Protein AF-A0A2D9IK20-F1 (afdb_monomer_lite)

Radius of gyration: 18.5 Å; chains: 1; bounding box: 50×38×51 Å

Foldseek 3Di:
DPPVVVVVVVVVLLVLLPDDLVQQQQPPHPVNVVVLVVVVVVLVVLLVCLVPVPVVDDPVVSVVSSVVLSRCLSSLVSLLSNLVNPDPVRLVPDPDDDDPVVVVVVCVVVVNDDDDDDDPDSNRSSVD

Sequence (128 aa):
MNNIILPLILILTRFISLLPRSWFNGKNSYLWKFLGGFLKRRKSIINANIDHCFGDLSEFEKSQLKDNIWNETYRALYENNFAWNASNKQIDKLKIEFIGKDILENAMKAKRGVLILFRHTLYLELSA

Structure (mmCIF, N/CA/C/O backbone):
data_AF-A0A2D9IK20-F1
#
_entry.id   AF-A0A2D9IK20-F1
#
loop_
_atom_site.group_PDB
_atom_site.id
_atom_site.type_symbol
_atom_site.label_atom_id
_atom_site.label_alt_id
_atom_site.label_comp_id
_atom_site.label_asym_id
_atom_site.label_entity_id
_atom_site.label_seq_id
_atom_site.pdbx_PDB_ins_code
_atom_site.Cartn_x
_atom_site.Cartn_y
_atom_site.Cartn_z
_atom_site.occupancy
_atom_site.B_iso_or_equiv
_atom_site.auth_seq_id
_atom_site.auth_comp_id
_atom_site.auth_asym_id
_atom_site.auth_atom_id
_atom_site.pdbx_PDB_model_num
ATOM 1 N N . MET A 1 1 ? 26.099 23.579 2.035 1.00 49.00 1 MET A N 1
ATOM 2 C CA . MET A 1 1 ? 25.143 22.868 2.912 1.00 49.00 1 MET A CA 1
ATOM 3 C C . MET A 1 1 ? 25.536 21.399 2.966 1.00 49.00 1 MET A C 1
ATOM 5 O O . MET A 1 1 ? 25.240 20.671 2.028 1.00 49.00 1 MET A O 1
ATOM 9 N N . ASN A 1 2 ? 26.240 20.972 4.020 1.00 60.16 2 ASN A N 1
ATOM 10 C CA . ASN A 1 2 ? 26.471 19.550 4.290 1.00 60.16 2 ASN A CA 1
ATOM 11 C C . ASN A 1 2 ? 25.132 18.927 4.666 1.00 60.16 2 ASN A C 1
ATOM 13 O O . ASN A 1 2 ? 24.723 18.967 5.823 1.00 60.16 2 ASN A O 1
ATOM 17 N N . ASN A 1 3 ? 24.410 18.410 3.678 1.00 77.38 3 ASN A N 1
ATOM 18 C CA . ASN A 1 3 ? 23.067 17.904 3.901 1.00 77.38 3 ASN A CA 1
ATOM 19 C C . ASN A 1 3 ? 23.135 16.455 4.392 1.00 77.38 3 ASN A C 1
ATOM 21 O O . ASN A 1 3 ? 22.616 15.559 3.741 1.00 77.38 3 ASN A O 1
ATOM 25 N N . ILE A 1 4 ? 23.796 16.242 5.539 1.00 92.00 4 ILE A N 1
ATOM 26 C CA . ILE A 1 4 ? 23.974 14.946 6.228 1.00 92.00 4 ILE A CA 1
ATOM 27 C C . ILE A 1 4 ? 22.624 14.241 6.448 1.00 92.00 4 ILE A C 1
ATOM 29 O O . ILE A 1 4 ? 22.547 13.018 6.502 1.00 92.00 4 ILE A O 1
ATOM 33 N N . ILE A 1 5 ? 21.538 15.008 6.486 1.00 92.81 5 ILE A N 1
ATOM 34 C CA . ILE A 1 5 ? 20.163 14.522 6.587 1.00 92.81 5 ILE A CA 1
ATOM 35 C C . ILE A 1 5 ? 19.805 13.564 5.438 1.00 92.81 5 ILE A C 1
ATOM 37 O O . ILE A 1 5 ? 19.228 12.510 5.688 1.00 92.81 5 ILE A O 1
ATOM 41 N N . LEU A 1 6 ? 20.168 13.879 4.190 1.00 92.19 6 LEU A N 1
ATOM 42 C CA . LEU A 1 6 ? 19.831 13.036 3.039 1.00 92.19 6 LEU A CA 1
ATOM 43 C C . LEU A 1 6 ? 20.492 11.644 3.091 1.00 92.19 6 LEU A C 1
ATOM 45 O O . LEU A 1 6 ? 19.760 10.657 3.019 1.00 92.19 6 LEU A O 1
ATOM 49 N N . PRO A 1 7 ? 21.826 11.503 3.248 1.00 93.44 7 PRO A N 1
ATOM 50 C CA . PRO A 1 7 ? 22.443 10.190 3.363 1.00 93.44 7 PRO A CA 1
ATOM 51 C C . PRO A 1 7 ? 21.947 9.430 4.598 1.00 93.44 7 PRO A C 1
ATOM 53 O O . PRO A 1 7 ? 21.789 8.218 4.512 1.00 93.44 7 PRO A O 1
ATOM 56 N N . LEU A 1 8 ? 21.617 10.106 5.707 1.00 94.69 8 LEU A N 1
ATOM 57 C CA . LEU A 1 8 ? 20.994 9.447 6.860 1.00 94.69 8 LEU A CA 1
ATOM 58 C C . LEU A 1 8 ? 19.625 8.844 6.515 1.00 94.69 8 LEU A C 1
ATOM 60 O O . LEU A 1 8 ? 19.366 7.695 6.866 1.00 94.69 8 LEU A O 1
ATOM 64 N N . ILE A 1 9 ? 18.770 9.573 5.791 1.00 92.94 9 ILE A N 1
ATOM 65 C CA . ILE A 1 9 ? 17.470 9.059 5.330 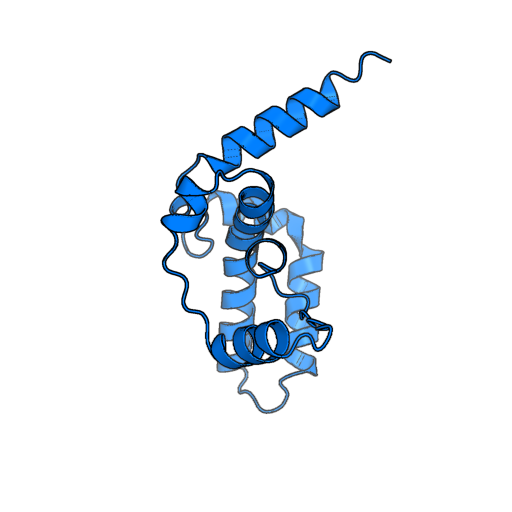1.00 92.94 9 ILE A CA 1
ATOM 66 C C . ILE A 1 9 ? 17.659 7.872 4.375 1.00 92.94 9 ILE A C 1
ATOM 68 O O . ILE A 1 9 ? 16.960 6.866 4.502 1.00 92.94 9 ILE A O 1
ATOM 72 N N . LEU A 1 10 ? 18.617 7.949 3.447 1.00 92.25 10 LEU A N 1
ATOM 73 C CA . LEU A 1 10 ? 18.908 6.863 2.502 1.00 92.25 10 LEU A CA 1
ATOM 74 C C . LEU A 1 10 ? 19.435 5.605 3.209 1.00 92.25 10 LEU A C 1
ATOM 76 O O . LEU A 1 10 ? 19.013 4.492 2.909 1.00 92.25 10 LEU A O 1
ATOM 80 N N . ILE A 1 11 ? 20.323 5.768 4.191 1.00 94.69 11 ILE A N 1
ATOM 81 C CA . ILE A 1 11 ? 20.823 4.649 4.999 1.00 94.69 11 ILE A CA 1
ATOM 82 C C . ILE A 1 11 ? 19.683 4.033 5.815 1.00 94.69 11 ILE A C 1
ATOM 84 O O . ILE A 1 11 ? 19.556 2.811 5.860 1.00 94.69 11 ILE A O 1
ATOM 88 N N . LEU A 1 12 ? 18.827 4.861 6.420 1.00 94.31 12 LEU A N 1
ATOM 89 C CA . LEU A 1 12 ? 17.684 4.399 7.204 1.00 94.31 12 LEU A CA 1
ATOM 90 C C . LEU A 1 12 ? 16.685 3.606 6.349 1.00 94.31 12 LEU A C 1
ATOM 92 O O . LEU A 1 12 ? 16.301 2.500 6.718 1.00 94.31 12 LEU A O 1
ATOM 96 N N . THR A 1 13 ? 16.283 4.144 5.198 1.00 92.81 13 THR A N 1
ATOM 97 C CA . THR A 1 13 ? 15.341 3.492 4.266 1.00 92.81 13 THR A CA 1
ATOM 98 C C . THR A 1 13 ? 15.892 2.171 3.732 1.00 92.81 13 THR A C 1
ATOM 100 O O . THR A 1 13 ? 15.187 1.156 3.733 1.00 92.81 13 THR A O 1
ATOM 103 N N . ARG A 1 14 ? 17.186 2.132 3.400 1.00 93.62 14 ARG A N 1
ATOM 104 C CA . ARG A 1 14 ? 17.878 0.895 3.026 1.00 93.62 14 ARG A CA 1
ATOM 105 C C . ARG A 1 14 ? 17.962 -0.109 4.172 1.00 93.62 14 ARG A C 1
ATOM 107 O O . ARG A 1 14 ? 17.804 -1.300 3.943 1.00 93.62 14 ARG A O 1
ATOM 114 N N . PHE A 1 15 ? 18.186 0.337 5.404 1.00 94.69 15 PHE A N 1
ATOM 115 C CA . PHE A 1 15 ? 18.187 -0.562 6.557 1.00 94.69 15 PHE A CA 1
ATOM 116 C C . PHE A 1 15 ? 16.799 -1.168 6.795 1.00 94.69 15 PHE A C 1
ATOM 118 O O . PHE A 1 15 ? 16.678 -2.370 7.025 1.00 94.69 15 PHE A O 1
ATOM 125 N N . ILE A 1 16 ? 15.739 -0.364 6.664 1.00 93.38 16 ILE A N 1
ATOM 126 C CA . ILE A 1 16 ? 14.354 -0.831 6.794 1.00 93.38 16 ILE A CA 1
ATOM 127 C C . ILE A 1 16 ? 14.048 -1.943 5.780 1.00 93.38 16 ILE A C 1
ATOM 129 O O . ILE A 1 16 ? 13.381 -2.905 6.151 1.00 93.38 16 ILE A O 1
ATOM 133 N N . SER A 1 17 ? 14.560 -1.882 4.542 1.00 93.12 17 SER A N 1
ATOM 134 C CA . SER A 1 17 ? 14.305 -2.927 3.531 1.00 93.12 17 SER A CA 1
ATOM 135 C C . SER A 1 17 ? 14.966 -4.278 3.846 1.00 93.12 17 SER A C 1
ATOM 137 O O . SER A 1 17 ? 14.575 -5.302 3.284 1.00 93.12 17 SER A O 1
ATOM 139 N N . LEU A 1 18 ? 15.941 -4.312 4.761 1.00 93.00 18 LEU A N 1
ATOM 140 C CA . LEU A 1 18 ? 16.568 -5.551 5.233 1.00 93.00 18 LEU A CA 1
ATOM 141 C C . LEU A 1 18 ? 15.747 -6.248 6.325 1.00 93.00 18 LEU A C 1
ATOM 143 O O . LEU A 1 18 ? 15.959 -7.433 6.585 1.00 93.00 18 LEU A O 1
ATOM 147 N N . LEU A 1 19 ? 14.818 -5.534 6.967 1.00 93.06 19 LEU A N 1
ATOM 148 C CA . LEU A 1 19 ? 13.984 -6.095 8.024 1.00 93.06 19 LEU A CA 1
ATOM 149 C C . LEU A 1 19 ? 12.987 -7.117 7.453 1.00 93.06 19 LEU A C 1
ATOM 151 O O . LEU A 1 19 ? 12.507 -6.945 6.328 1.00 93.06 19 LEU A O 1
ATOM 155 N N . PRO A 1 20 ? 12.623 -8.168 8.214 1.00 90.50 20 PRO A N 1
ATOM 156 C CA . PRO A 1 20 ? 11.644 -9.148 7.764 1.00 90.50 20 PRO A CA 1
ATOM 157 C C . PRO A 1 20 ? 10.277 -8.515 7.477 1.00 90.50 20 PRO A C 1
ATOM 159 O O . PRO A 1 20 ? 9.666 -7.899 8.349 1.00 90.50 20 PRO A O 1
ATOM 162 N N . ARG A 1 21 ? 9.734 -8.767 6.280 1.00 88.19 21 ARG A N 1
ATOM 163 C CA . ARG A 1 21 ? 8.388 -8.332 5.858 1.00 88.19 21 ARG A CA 1
ATOM 164 C C . ARG A 1 21 ? 7.283 -8.695 6.859 1.00 88.19 21 ARG A C 1
ATOM 166 O O . ARG A 1 21 ? 6.312 -7.960 7.011 1.00 88.19 21 ARG A O 1
ATOM 173 N N . SER A 1 22 ? 7.416 -9.829 7.552 1.00 87.94 22 SER A N 1
ATOM 174 C CA . SER A 1 22 ? 6.440 -10.299 8.546 1.00 87.94 22 SER A CA 1
ATOM 175 C C . SER A 1 22 ? 6.278 -9.359 9.744 1.00 87.94 22 SER A C 1
ATOM 177 O O . SER A 1 22 ? 5.223 -9.379 10.376 1.00 87.94 22 SER A O 1
ATOM 179 N N . TRP A 1 23 ? 7.271 -8.510 10.034 1.00 90.88 23 TRP A N 1
ATOM 180 C CA . TRP A 1 23 ? 7.198 -7.521 11.114 1.00 90.88 23 TRP A CA 1
ATOM 181 C C . TRP A 1 23 ? 6.210 -6.391 10.807 1.00 90.88 23 TRP A C 1
ATOM 183 O O . TRP A 1 23 ? 5.663 -5.778 11.721 1.00 90.88 23 TRP A O 1
ATOM 193 N N . PHE A 1 24 ? 5.909 -6.162 9.527 1.00 91.12 24 PHE A N 1
ATOM 194 C CA . PHE A 1 24 ? 5.036 -5.084 9.066 1.00 91.12 24 PHE A CA 1
ATOM 195 C C . PHE A 1 24 ? 3.571 -5.525 8.903 1.00 91.12 24 PHE A C 1
ATOM 197 O O . PHE A 1 24 ? 2.857 -5.059 8.017 1.00 91.12 24 PHE A O 1
ATOM 204 N N . ASN A 1 25 ? 3.095 -6.437 9.760 1.00 88.00 25 ASN A N 1
ATOM 205 C CA . ASN A 1 25 ? 1.695 -6.870 9.785 1.00 88.00 25 ASN A CA 1
ATOM 206 C C . ASN A 1 25 ? 0.857 -6.002 10.744 1.00 88.00 25 ASN A C 1
ATOM 208 O O . ASN A 1 25 ? 1.023 -6.071 11.962 1.00 88.00 25 ASN A O 1
ATOM 212 N N . GLY A 1 26 ? -0.071 -5.207 10.199 1.00 82.50 26 GLY A N 1
ATOM 213 C CA . GLY A 1 26 ? -0.860 -4.235 10.965 1.00 82.50 26 GLY A CA 1
ATOM 214 C C . GLY A 1 26 ? -1.799 -4.838 12.016 1.00 82.50 26 GLY A C 1
ATOM 215 O O . GLY A 1 26 ? -1.945 -4.252 13.087 1.00 82.50 26 GLY A O 1
ATOM 216 N N . LYS A 1 27 ? -2.376 -6.027 11.778 1.00 83.38 27 LYS A N 1
ATOM 217 C CA . LYS A 1 27 ? -3.445 -6.583 12.640 1.00 83.38 27 LYS A CA 1
ATOM 218 C C . LYS A 1 27 ? -3.016 -6.775 14.101 1.00 83.38 27 LYS A C 1
ATOM 220 O O . LYS A 1 27 ? -3.794 -6.501 15.010 1.00 83.38 27 LYS A O 1
ATOM 225 N N . ASN A 1 28 ? -1.761 -7.171 14.324 1.00 83.31 28 ASN A N 1
ATOM 226 C CA . ASN A 1 28 ? -1.229 -7.500 15.653 1.00 83.31 28 ASN A CA 1
ATOM 227 C C . ASN A 1 28 ? -0.050 -6.606 16.082 1.00 83.31 28 ASN A C 1
ATOM 229 O O . ASN A 1 28 ? 0.600 -6.888 17.085 1.00 83.31 28 ASN A O 1
ATOM 233 N N . SER A 1 29 ? 0.248 -5.532 15.344 1.00 89.56 29 SER A N 1
ATOM 234 C CA . SER A 1 29 ? 1.415 -4.687 15.619 1.00 89.56 29 SER A CA 1
ATOM 235 C C . SER A 1 29 ? 1.087 -3.550 16.592 1.00 89.56 29 SER A C 1
ATOM 237 O O . SER A 1 29 ? 0.310 -2.647 16.281 1.00 89.56 29 SER A O 1
ATOM 239 N N . TYR A 1 30 ? 1.721 -3.553 17.770 1.00 90.50 30 TYR A N 1
ATOM 240 C CA . TYR A 1 30 ? 1.663 -2.425 18.713 1.00 90.50 30 TYR A CA 1
ATOM 241 C C . TYR A 1 30 ? 2.249 -1.146 18.109 1.00 90.50 30 TYR A C 1
ATOM 243 O O . TYR A 1 30 ? 1.700 -0.061 18.303 1.00 90.50 30 TYR A O 1
ATOM 251 N N . LEU A 1 31 ? 3.314 -1.285 17.314 1.00 91.31 31 LEU A N 1
ATOM 252 C CA . LEU A 1 31 ? 3.914 -0.171 16.589 1.00 91.31 31 LEU A CA 1
ATOM 253 C C . LEU A 1 31 ? 2.916 0.435 15.597 1.00 91.31 31 LEU A C 1
ATOM 255 O O . LEU A 1 31 ? 2.790 1.655 15.527 1.00 91.31 31 LEU A O 1
ATOM 259 N N . TRP A 1 32 ? 2.147 -0.396 14.887 1.00 93.06 32 TRP A N 1
ATOM 260 C CA . TRP A 1 32 ? 1.093 0.102 14.006 1.00 93.06 32 TRP A CA 1
ATOM 261 C C . TRP A 1 32 ? -0.034 0.791 14.771 1.00 93.06 32 TRP A C 1
ATOM 263 O O . TRP A 1 32 ? -0.479 1.855 14.353 1.00 93.06 32 TRP A O 1
ATOM 273 N N . LYS A 1 33 ? -0.476 0.241 15.908 1.00 90.00 33 LYS A N 1
ATOM 274 C CA . LYS A 1 33 ? -1.499 0.893 16.745 1.00 90.00 33 LYS A CA 1
ATOM 275 C C . LYS A 1 33 ? -1.066 2.299 17.172 1.00 90.00 33 LYS A C 1
ATOM 277 O O . LYS A 1 33 ? -1.882 3.217 17.140 1.00 90.00 33 LYS A O 1
ATOM 282 N N . PHE A 1 34 ? 0.213 2.474 17.505 1.00 92.19 34 PHE A N 1
ATOM 283 C CA . PHE A 1 34 ? 0.788 3.777 17.832 1.00 92.19 34 PHE A CA 1
ATOM 284 C C . PHE A 1 34 ? 0.881 4.700 16.604 1.00 92.19 34 PHE A C 1
ATOM 286 O O . PHE A 1 34 ? 0.281 5.773 16.594 1.00 92.19 34 PHE A O 1
ATOM 293 N N . LEU A 1 35 ? 1.570 4.273 15.539 1.00 90.69 35 LEU A N 1
ATOM 294 C CA . LEU A 1 35 ? 1.788 5.084 14.332 1.00 90.69 35 LEU A CA 1
ATOM 295 C C . LEU A 1 35 ? 0.478 5.437 13.613 1.00 90.69 35 LEU A C 1
ATOM 297 O O . LEU A 1 35 ? 0.275 6.571 13.179 1.00 90.69 35 LEU A O 1
ATOM 301 N N . GLY A 1 36 ? -0.442 4.479 13.526 1.00 90.19 36 GLY A N 1
ATOM 302 C CA . GLY A 1 36 ? -1.761 4.654 12.930 1.00 90.19 36 GLY A CA 1
ATOM 303 C C . GLY A 1 36 ? -2.598 5.715 13.647 1.00 90.19 36 GLY A C 1
ATOM 304 O O . GLY A 1 36 ? -3.412 6.380 13.005 1.00 90.19 36 GLY A O 1
ATOM 305 N N . GLY A 1 37 ? -2.353 5.953 14.941 1.00 89.62 37 GLY A N 1
ATOM 306 C CA . GLY A 1 37 ? -2.985 7.029 15.708 1.00 89.62 37 GLY A CA 1
ATOM 307 C C . GLY A 1 37 ? -2.716 8.431 15.144 1.00 89.62 37 GLY A C 1
ATOM 308 O O . GLY A 1 37 ? -3.563 9.317 15.280 1.00 89.62 37 GLY A O 1
ATOM 309 N N . PHE A 1 38 ? -1.592 8.621 14.446 1.00 92.44 38 PHE A N 1
ATOM 310 C CA . PHE A 1 38 ? -1.237 9.880 13.781 1.00 92.44 38 PHE A CA 1
ATOM 311 C C . PHE A 1 38 ? -1.831 10.000 12.367 1.00 92.44 38 PHE A C 1
ATOM 313 O O . PHE A 1 38 ? -1.957 11.099 11.833 1.00 92.44 38 PHE A O 1
ATOM 320 N N . LEU A 1 39 ? -2.275 8.894 11.763 1.00 92.50 39 LEU A N 1
ATOM 321 C CA . LEU A 1 39 ? -2.771 8.833 10.382 1.00 92.50 39 LEU A CA 1
ATOM 322 C C . LEU A 1 39 ? -4.304 8.979 10.281 1.00 92.50 39 LEU A C 1
ATOM 324 O O . LEU A 1 39 ? -4.946 8.396 9.403 1.00 92.50 39 LEU A O 1
ATOM 328 N N . LYS A 1 40 ? -4.913 9.798 11.151 1.00 92.62 40 LYS A N 1
ATOM 329 C CA . LYS A 1 40 ? -6.381 9.965 11.255 1.00 92.62 40 LYS A CA 1
ATOM 330 C C . LYS A 1 40 ? -7.043 10.367 9.935 1.00 92.62 40 LYS A C 1
ATOM 332 O O . LYS A 1 40 ? -8.080 9.816 9.572 1.00 92.62 40 LYS A O 1
ATOM 337 N N . ARG A 1 41 ? -6.416 11.279 9.181 1.00 95.56 41 ARG A N 1
ATOM 338 C CA . ARG A 1 41 ? -6.917 11.723 7.869 1.00 95.56 41 ARG A CA 1
ATOM 339 C C . ARG A 1 41 ? -7.011 10.564 6.879 1.00 95.56 41 ARG A C 1
ATOM 341 O O . ARG A 1 41 ? -8.014 10.434 6.188 1.00 95.56 41 ARG A O 1
ATOM 348 N N . ARG A 1 42 ? -5.997 9.696 6.840 1.00 94.00 42 ARG A N 1
ATOM 349 C CA . ARG A 1 42 ? -5.994 8.523 5.958 1.00 94.00 42 ARG A CA 1
ATOM 350 C C . ARG A 1 42 ? -7.120 7.559 6.319 1.00 94.00 42 ARG A C 1
ATOM 352 O O . ARG A 1 42 ? -7.808 7.088 5.421 1.00 94.00 42 ARG A O 1
ATOM 359 N N . LYS A 1 43 ? -7.352 7.322 7.615 1.00 95.06 43 LYS A N 1
ATOM 360 C CA . LYS A 1 43 ? -8.475 6.496 8.083 1.00 95.06 43 LYS A CA 1
ATOM 361 C C . LYS A 1 43 ? -9.828 7.068 7.645 1.00 95.06 43 LYS A C 1
ATOM 363 O O . LYS A 1 43 ? -10.670 6.330 7.152 1.00 95.06 43 LYS A O 1
ATOM 368 N N . SER A 1 44 ? -10.011 8.384 7.762 1.00 97.38 44 SER A N 1
ATOM 369 C CA . SER A 1 44 ? -11.235 9.061 7.310 1.00 97.38 44 SER A CA 1
ATOM 370 C C . SER A 1 44 ? -11.459 8.931 5.799 1.00 97.38 44 SER A C 1
ATOM 372 O O . SER A 1 44 ? -12.579 8.645 5.388 1.00 97.38 44 SER A O 1
ATOM 374 N N . ILE A 1 45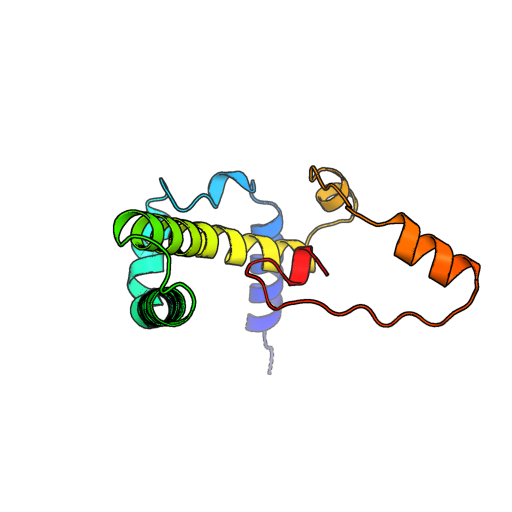 ? -10.404 9.062 4.986 1.00 96.88 45 ILE A N 1
ATOM 375 C CA . ILE A 1 45 ? -10.487 8.886 3.527 1.00 96.88 45 ILE A CA 1
ATOM 376 C C . ILE A 1 45 ? -10.864 7.447 3.163 1.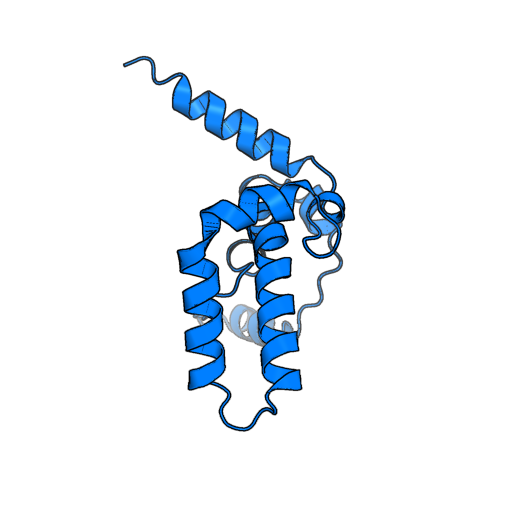00 96.88 45 ILE A C 1
ATOM 378 O O . ILE A 1 45 ? -11.718 7.246 2.306 1.00 96.88 45 ILE A O 1
ATOM 382 N N . ILE A 1 46 ? -10.263 6.447 3.820 1.00 96.69 46 ILE A N 1
ATOM 383 C CA . ILE A 1 46 ? -10.619 5.035 3.603 1.00 96.69 46 ILE A CA 1
ATOM 384 C C . ILE A 1 46 ? -12.109 4.827 3.869 1.00 96.69 46 ILE A C 1
ATOM 386 O O . ILE A 1 46 ? -12.794 4.245 3.035 1.00 96.69 46 ILE A O 1
ATOM 390 N N . ASN A 1 47 ? -12.620 5.346 4.987 1.00 97.50 47 ASN A N 1
ATOM 391 C CA . ASN A 1 47 ? -14.033 5.215 5.321 1.00 97.50 47 ASN A CA 1
ATOM 392 C C . ASN A 1 47 ? -14.923 5.845 4.243 1.00 97.50 47 ASN A C 1
ATOM 394 O O . ASN A 1 47 ? -15.743 5.139 3.667 1.00 97.50 47 ASN A O 1
ATOM 398 N N . ALA A 1 48 ? -14.693 7.121 3.914 1.00 98.00 48 ALA A N 1
ATOM 399 C CA . ALA A 1 48 ? -15.496 7.851 2.935 1.00 98.00 48 ALA A CA 1
ATOM 400 C C . ALA A 1 48 ? -15.488 7.188 1.548 1.00 98.00 48 ALA A C 1
ATOM 402 O O . ALA A 1 48 ? -16.536 7.048 0.924 1.00 98.00 48 ALA A O 1
ATOM 403 N N . ASN A 1 49 ? -14.322 6.731 1.081 1.00 97.38 49 ASN A N 1
ATOM 404 C CA . ASN A 1 49 ? -14.209 6.074 -0.218 1.00 97.38 49 ASN A CA 1
ATOM 405 C C . ASN A 1 49 ? -14.924 4.723 -0.236 1.00 97.38 49 ASN A C 1
ATOM 407 O O . ASN A 1 49 ? -15.592 4.412 -1.215 1.00 97.38 49 ASN A O 1
ATOM 411 N N . ILE A 1 50 ? -14.802 3.917 0.826 1.00 97.94 50 ILE A N 1
ATOM 412 C CA . ILE A 1 50 ? -15.499 2.628 0.874 1.00 97.94 50 ILE A CA 1
ATOM 413 C C . ILE A 1 50 ? -17.013 2.825 0.964 1.00 97.94 50 ILE A C 1
ATOM 415 O O . ILE A 1 50 ? -17.749 2.134 0.267 1.00 97.94 50 ILE A O 1
ATOM 419 N N . ASP A 1 51 ? -17.469 3.802 1.746 1.00 97.38 51 ASP A N 1
ATOM 420 C CA . ASP A 1 51 ? -18.894 4.117 1.870 1.00 97.38 51 ASP A CA 1
ATOM 421 C C . ASP A 1 51 ? -19.501 4.604 0.552 1.00 97.38 51 ASP A C 1
ATOM 423 O O . ASP A 1 51 ? -20.636 4.256 0.237 1.00 97.38 51 ASP A O 1
ATOM 427 N N . HIS A 1 52 ? -18.739 5.363 -0.241 1.00 97.56 52 HIS A N 1
ATOM 428 C CA . HIS A 1 52 ? -19.213 5.893 -1.515 1.00 97.56 52 HIS A CA 1
ATOM 429 C C . HIS A 1 52 ? -19.103 4.893 -2.675 1.00 97.56 52 HIS A C 1
ATOM 431 O O . HIS A 1 52 ? -20.022 4.781 -3.481 1.00 97.56 52 HIS A O 1
ATOM 437 N N . CYS A 1 53 ? -17.988 4.165 -2.783 1.00 97.31 53 CYS A N 1
ATOM 438 C CA . CYS A 1 53 ? -17.718 3.302 -3.936 1.00 97.31 53 CYS A CA 1
ATOM 439 C C . CYS A 1 53 ? -18.343 1.906 -3.832 1.00 97.31 53 CYS A C 1
ATOM 441 O O . CYS A 1 53 ? -18.436 1.226 -4.850 1.00 97.31 53 CYS A O 1
ATOM 443 N N . PHE A 1 54 ? -18.740 1.460 -2.636 1.00 97.00 54 PHE A N 1
ATOM 444 C CA . PHE A 1 54 ? -19.242 0.102 -2.406 1.00 97.00 54 PHE A CA 1
ATOM 445 C C . PHE A 1 54 ? -20.627 0.105 -1.752 1.00 97.00 54 PHE A C 1
ATOM 447 O O . PHE A 1 54 ? -20.833 -0.523 -0.715 1.00 97.00 54 PHE A O 1
ATOM 454 N N . GLY A 1 55 ? -21.579 0.819 -2.361 1.00 94.38 55 GLY A N 1
ATOM 455 C CA . GLY A 1 55 ? -22.956 0.926 -1.865 1.00 94.38 55 GLY A CA 1
ATOM 456 C C . GLY A 1 55 ? -23.668 -0.421 -1.690 1.00 94.38 55 GLY A C 1
ATOM 457 O O . GLY A 1 55 ? -24.441 -0.567 -0.748 1.00 94.38 55 GLY A O 1
ATOM 458 N N . ASP A 1 56 ? -23.338 -1.403 -2.531 1.00 97.31 56 ASP A N 1
ATOM 459 C CA . ASP A 1 56 ? -23.982 -2.724 -2.563 1.00 97.31 56 ASP A CA 1
ATOM 460 C C . ASP A 1 56 ? -23.492 -3.686 -1.467 1.00 97.31 56 ASP A C 1
ATOM 462 O O . ASP A 1 56 ? -24.093 -4.736 -1.252 1.00 97.31 56 ASP A O 1
ATOM 466 N N . LEU A 1 57 ? -22.395 -3.355 -0.776 1.00 98.00 57 LEU A N 1
ATOM 467 C CA . LEU A 1 57 ? -21.889 -4.167 0.331 1.00 98.00 57 LEU A CA 1
ATOM 468 C C . LEU A 1 57 ? -22.688 -3.909 1.612 1.00 98.00 57 LEU A C 1
ATOM 470 O O . LEU A 1 57 ? -23.070 -2.774 1.912 1.00 98.00 57 LEU A O 1
ATOM 474 N N . SER A 1 58 ? -22.858 -4.948 2.429 1.00 98.12 58 SER A N 1
ATOM 475 C CA . SER A 1 58 ? -23.378 -4.797 3.789 1.00 98.12 58 SER A CA 1
ATOM 476 C C . SER A 1 58 ? -22.427 -3.975 4.667 1.00 98.12 58 SER A C 1
ATOM 478 O O . SER A 1 58 ? -21.219 -3.896 4.428 1.00 98.12 58 SER A O 1
ATOM 480 N N . GLU A 1 59 ? -22.946 -3.397 5.751 1.00 97.75 59 GLU A N 1
ATOM 481 C CA . GLU A 1 59 ? -22.120 -2.636 6.701 1.00 97.75 59 GLU A CA 1
ATOM 482 C C . GLU A 1 59 ? -21.017 -3.490 7.343 1.00 97.75 59 GLU A C 1
ATOM 484 O O . GLU A 1 59 ? -19.911 -3.003 7.592 1.00 97.75 59 GLU A O 1
ATOM 489 N N . PHE A 1 60 ? -21.276 -4.786 7.542 1.00 98.00 60 PHE A N 1
ATOM 490 C CA . PHE A 1 60 ? -20.267 -5.728 8.017 1.00 98.00 60 PHE A CA 1
ATOM 491 C C . PHE A 1 60 ? -19.121 -5.888 7.006 1.00 98.00 60 PHE A C 1
ATOM 493 O O . PHE A 1 60 ? -17.952 -5.742 7.371 1.00 98.00 60 PHE A O 1
ATOM 500 N N . GLU A 1 61 ? -19.439 -6.111 5.728 1.00 98.38 61 GLU A N 1
ATOM 501 C CA . GLU A 1 61 ? -18.443 -6.247 4.658 1.00 98.38 61 GLU A CA 1
ATOM 502 C C . GLU A 1 61 ? -17.636 -4.961 4.463 1.00 98.38 61 GLU A C 1
ATOM 504 O O . GLU A 1 61 ? -16.406 -5.011 4.363 1.00 98.38 61 GLU A O 1
ATOM 509 N N . LYS A 1 62 ? -18.296 -3.796 4.487 1.00 98.44 62 LYS A N 1
ATOM 510 C CA . LYS A 1 62 ? -17.617 -2.493 4.436 1.00 98.44 62 LYS A CA 1
ATOM 511 C C . LYS A 1 62 ? -16.665 -2.323 5.609 1.00 98.44 62 LYS A C 1
ATOM 513 O O . LYS A 1 62 ? -15.525 -1.905 5.405 1.00 98.44 62 LYS A O 1
ATOM 518 N N . SER A 1 63 ? -17.097 -2.648 6.828 1.00 97.88 63 SER A N 1
ATOM 519 C CA . SER A 1 63 ? -16.239 -2.547 8.011 1.00 97.88 63 SER A CA 1
ATOM 520 C C . SER A 1 63 ? -15.023 -3.463 7.897 1.00 97.88 63 SER A C 1
ATOM 522 O O . SER A 1 63 ? -13.897 -3.023 8.130 1.00 97.88 63 SER A O 1
ATOM 524 N N . GLN A 1 64 ? -15.220 -4.711 7.466 1.00 97.81 64 GLN A N 1
ATOM 525 C CA . GLN A 1 64 ? -14.128 -5.659 7.262 1.00 97.81 64 GLN A CA 1
ATOM 526 C C . GLN A 1 64 ? -13.149 -5.173 6.182 1.00 97.81 64 GLN A C 1
ATOM 528 O O . GLN A 1 64 ? -11.931 -5.284 6.347 1.00 97.81 64 GLN A O 1
ATOM 533 N N . LEU A 1 65 ? -13.656 -4.599 5.087 1.00 97.50 65 LEU A N 1
ATOM 534 C CA . LEU A 1 65 ? -12.836 -4.044 4.013 1.00 97.50 65 LEU A CA 1
ATOM 535 C C . LEU A 1 65 ? -12.023 -2.830 4.484 1.00 97.50 65 LEU A C 1
ATOM 537 O O . LEU A 1 65 ? -10.812 -2.783 4.254 1.00 97.50 65 LEU A O 1
ATOM 541 N N . LYS A 1 66 ? -12.653 -1.885 5.195 1.00 97.19 66 LYS A N 1
ATOM 542 C CA . LYS A 1 66 ? -11.983 -0.716 5.791 1.00 97.19 66 LYS A CA 1
ATOM 543 C C . LYS A 1 66 ? -10.862 -1.146 6.736 1.00 97.19 66 LYS A C 1
ATOM 545 O O . LYS A 1 66 ? -9.745 -0.638 6.625 1.00 97.19 66 LYS A O 1
ATOM 550 N N . ASP A 1 67 ? -11.123 -2.119 7.607 1.00 95.06 67 ASP A N 1
ATOM 551 C CA . ASP A 1 67 ? -10.127 -2.634 8.549 1.00 95.06 67 ASP A CA 1
ATOM 552 C C . ASP A 1 67 ? -8.981 -3.362 7.844 1.00 95.06 67 ASP A C 1
ATOM 554 O O . ASP A 1 67 ? -7.816 -3.198 8.217 1.00 95.06 67 ASP A O 1
ATOM 558 N N . ASN A 1 68 ? -9.267 -4.139 6.799 1.00 95.06 68 ASN A N 1
ATOM 559 C CA . ASN A 1 68 ? -8.223 -4.780 6.004 1.00 95.06 68 ASN A CA 1
ATOM 560 C C . ASN A 1 68 ? -7.328 -3.735 5.315 1.00 95.06 68 ASN A C 1
ATOM 562 O O . ASN A 1 68 ? -6.110 -3.803 5.462 1.00 95.06 68 ASN A O 1
ATOM 566 N N . ILE A 1 69 ? -7.903 -2.725 4.651 1.00 95.12 69 ILE A N 1
ATOM 567 C CA . ILE A 1 69 ? -7.145 -1.635 4.002 1.00 95.12 69 ILE A CA 1
ATOM 568 C C . ILE A 1 69 ? -6.326 -0.840 5.027 1.00 95.12 69 ILE A C 1
ATOM 570 O O . ILE A 1 69 ? -5.174 -0.465 4.774 1.00 95.12 69 ILE A O 1
ATOM 574 N N . TRP A 1 70 ? -6.902 -0.582 6.202 1.00 94.94 70 TRP A N 1
ATOM 575 C CA . TRP A 1 70 ? -6.208 0.107 7.282 1.00 9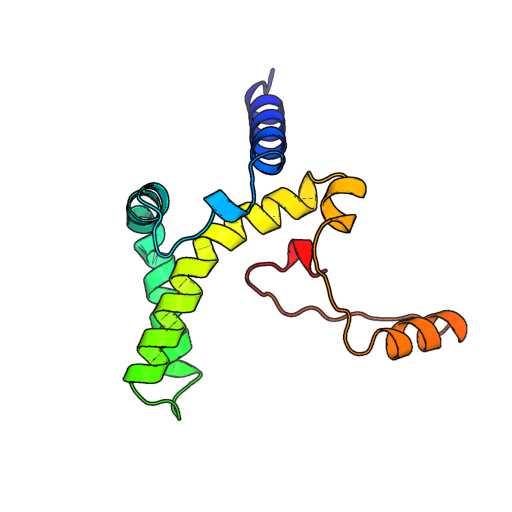4.94 70 TRP A CA 1
ATOM 576 C C . TRP A 1 70 ? -4.996 -0.687 7.770 1.00 94.94 70 TRP A C 1
ATOM 578 O O . TRP A 1 70 ? -3.905 -0.135 7.874 1.00 94.94 70 TRP A O 1
ATOM 588 N N . ASN A 1 71 ? -5.148 -1.988 8.009 1.00 92.75 71 ASN A N 1
ATOM 589 C CA . ASN A 1 71 ? -4.040 -2.843 8.437 1.00 92.75 71 ASN A CA 1
ATOM 590 C C . ASN A 1 71 ? -2.969 -3.007 7.350 1.00 92.75 71 ASN A C 1
ATOM 592 O O . ASN A 1 71 ? -1.776 -3.014 7.657 1.00 92.75 71 ASN A O 1
ATOM 596 N N . GLU A 1 72 ? -3.376 -3.078 6.084 1.00 93.06 72 GLU A N 1
ATOM 597 C CA . GLU A 1 72 ? -2.457 -3.176 4.951 1.00 93.06 72 GLU A CA 1
ATOM 598 C C . GLU A 1 72 ? -1.718 -1.870 4.644 1.00 93.06 72 GLU A C 1
ATOM 600 O O . GLU A 1 72 ? -0.645 -1.900 4.045 1.00 93.06 72 GLU A O 1
ATOM 605 N N . THR A 1 73 ? -2.200 -0.723 5.134 1.00 93.00 73 THR A N 1
ATOM 606 C CA . THR A 1 73 ? -1.454 0.542 5.050 1.00 93.00 73 THR A CA 1
ATOM 607 C C . THR A 1 73 ? -0.083 0.439 5.724 1.00 93.00 73 THR A C 1
ATOM 609 O O . THR A 1 73 ? 0.883 0.993 5.205 1.00 93.00 73 THR A O 1
ATOM 612 N N . TYR A 1 74 ? 0.033 -0.275 6.848 1.00 92.25 74 TYR A N 1
ATOM 613 C CA . TYR A 1 74 ? 1.323 -0.434 7.523 1.00 92.25 74 TYR A CA 1
ATOM 614 C C . TYR A 1 74 ? 2.320 -1.212 6.667 1.00 92.25 74 TYR A C 1
ATOM 616 O O . TYR A 1 74 ? 3.466 -0.794 6.496 1.00 92.25 74 TYR A O 1
ATOM 624 N N . ARG A 1 75 ? 1.848 -2.316 6.081 1.00 92.12 75 ARG A N 1
ATOM 625 C CA . ARG A 1 75 ? 2.638 -3.138 5.172 1.00 92.12 75 ARG A CA 1
ATOM 626 C C . ARG A 1 75 ? 3.044 -2.336 3.941 1.00 92.12 75 ARG A C 1
ATOM 628 O O . ARG A 1 75 ? 4.200 -2.379 3.551 1.00 92.12 75 ARG A O 1
ATOM 635 N N . ALA A 1 76 ? 2.131 -1.553 3.376 1.00 92.00 76 ALA A N 1
ATOM 636 C CA . ALA A 1 76 ? 2.372 -0.728 2.196 1.00 92.00 76 ALA A CA 1
ATOM 637 C C . ALA A 1 76 ? 3.532 0.265 2.358 1.00 92.00 76 ALA A C 1
ATOM 639 O O . ALA A 1 76 ? 4.316 0.451 1.431 1.00 92.00 76 ALA A O 1
ATOM 640 N N . LEU A 1 77 ? 3.682 0.866 3.546 1.00 89.81 77 LEU A N 1
ATOM 641 C CA . LEU A 1 77 ? 4.821 1.743 3.844 1.00 89.81 77 LEU A CA 1
ATOM 642 C C . LEU A 1 77 ? 6.156 0.997 3.726 1.00 89.81 77 LEU A C 1
ATOM 644 O O . LEU A 1 77 ? 7.120 1.543 3.194 1.00 89.81 77 LEU A O 1
ATOM 648 N N . TYR A 1 78 ? 6.203 -0.252 4.195 1.00 92.62 78 TYR A N 1
ATOM 649 C CA . TYR A 1 78 ? 7.373 -1.107 4.030 1.00 92.62 78 TYR A CA 1
ATOM 650 C C . TYR A 1 78 ? 7.560 -1.544 2.577 1.00 92.62 78 TYR A C 1
ATOM 652 O O . TYR A 1 78 ? 8.661 -1.410 2.063 1.00 92.62 78 TYR A O 1
ATOM 660 N N . GLU A 1 79 ? 6.515 -2.033 1.907 1.00 92.94 79 GLU A N 1
ATOM 661 C CA . GLU A 1 79 ? 6.619 -2.604 0.554 1.00 92.94 79 GLU A CA 1
ATOM 662 C C . GLU A 1 79 ? 7.072 -1.567 -0.478 1.00 92.94 79 GLU A C 1
ATOM 664 O O . GLU A 1 79 ? 7.917 -1.878 -1.311 1.00 92.94 79 GLU A O 1
ATOM 669 N N . ASN A 1 80 ? 6.583 -0.326 -0.392 1.00 92.25 80 ASN A N 1
ATOM 670 C CA . ASN A 1 80 ? 7.021 0.739 -1.299 1.00 92.25 80 ASN A CA 1
ATOM 671 C C . ASN A 1 80 ?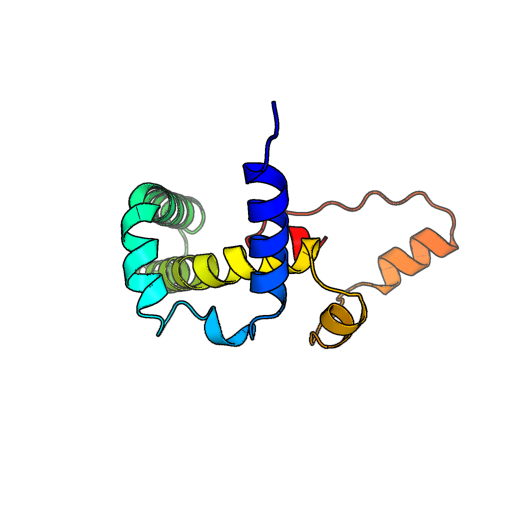 8.485 1.128 -1.036 1.00 92.25 80 ASN A C 1
ATOM 673 O O . ASN A 1 80 ? 9.262 1.302 -1.968 1.00 92.25 80 ASN A O 1
ATOM 677 N N . ASN A 1 81 ? 8.903 1.181 0.235 1.00 93.56 81 ASN A N 1
ATOM 678 C CA . ASN A 1 81 ? 10.313 1.373 0.580 1.00 93.56 81 ASN A CA 1
ATOM 679 C C . ASN A 1 81 ? 11.193 0.191 0.129 1.00 93.56 81 ASN A C 1
ATOM 681 O O . ASN A 1 81 ? 12.339 0.382 -0.282 1.00 93.56 81 ASN A O 1
ATOM 685 N N . PHE A 1 82 ? 10.667 -1.029 0.239 1.00 94.88 82 PHE A N 1
ATOM 686 C CA . PHE A 1 82 ? 11.330 -2.255 -0.174 1.00 94.88 82 PHE A CA 1
ATOM 687 C C . PHE A 1 82 ? 11.544 -2.265 -1.686 1.00 94.88 82 PHE A C 1
ATOM 689 O O . PHE A 1 82 ? 12.663 -2.524 -2.104 1.00 94.88 82 PHE A O 1
ATOM 696 N N . ALA A 1 83 ? 10.546 -1.883 -2.487 1.00 93.19 83 ALA A N 1
ATOM 697 C CA . ALA A 1 83 ? 10.672 -1.774 -3.941 1.00 93.19 83 ALA A CA 1
ATOM 698 C C . ALA A 1 83 ? 11.857 -0.894 -4.375 1.00 93.19 83 ALA A C 1
ATOM 700 O O . ALA A 1 83 ? 12.602 -1.260 -5.278 1.00 93.19 83 ALA A O 1
ATOM 701 N N . TRP A 1 84 ? 12.095 0.225 -3.684 1.00 92.75 84 TRP A N 1
ATOM 702 C CA . TRP A 1 84 ? 13.192 1.141 -4.020 1.00 92.75 84 TRP A CA 1
ATOM 703 C C . TRP A 1 84 ? 14.578 0.697 -3.537 1.00 92.75 84 TRP A C 1
ATOM 705 O O . TRP A 1 84 ? 15.584 1.174 -4.055 1.00 92.75 84 TRP A O 1
ATOM 715 N N . ASN A 1 85 ? 14.658 -0.174 -2.527 1.00 94.75 85 ASN A N 1
ATOM 716 C CA . ASN A 1 85 ? 15.923 -0.496 -1.851 1.00 94.75 85 ASN A CA 1
ATOM 717 C C . ASN A 1 85 ? 16.311 -1.978 -1.900 1.00 94.75 85 ASN A C 1
ATOM 719 O O . ASN A 1 85 ? 17.425 -2.330 -1.499 1.00 94.75 85 ASN A O 1
ATOM 723 N N . ALA A 1 86 ? 15.402 -2.862 -2.298 1.00 93.50 86 ALA A N 1
ATOM 724 C CA . ALA A 1 86 ? 15.657 -4.289 -2.361 1.00 93.50 86 ALA A CA 1
ATOM 725 C C . ALA A 1 86 ? 16.604 -4.621 -3.517 1.00 93.50 86 ALA A C 1
ATOM 727 O O . ALA A 1 86 ? 16.524 -4.074 -4.612 1.00 93.50 86 ALA A O 1
ATOM 728 N N . SER A 1 87 ? 17.498 -5.574 -3.278 1.00 91.88 87 SER A N 1
ATOM 729 C CA . SER A 1 87 ? 18.251 -6.221 -4.352 1.00 91.88 87 SER A CA 1
ATOM 730 C C . SER A 1 87 ? 17.359 -7.174 -5.152 1.00 91.88 87 SER A C 1
ATOM 732 O O . SER A 1 87 ? 16.407 -7.731 -4.604 1.00 91.88 87 SER A O 1
ATOM 734 N N . ASN A 1 88 ? 17.732 -7.475 -6.400 1.00 91.75 88 ASN A N 1
ATOM 735 C CA . ASN A 1 88 ? 17.035 -8.478 -7.221 1.00 91.75 88 ASN A CA 1
ATOM 736 C C . ASN A 1 88 ? 16.866 -9.810 -6.469 1.00 91.75 88 ASN A C 1
ATOM 738 O O . ASN A 1 88 ? 15.769 -10.341 -6.390 1.00 91.75 88 ASN A O 1
ATOM 742 N N . LYS A 1 89 ? 17.905 -10.266 -5.752 1.00 92.38 89 LYS A N 1
ATOM 743 C CA . LYS A 1 89 ? 17.848 -11.486 -4.925 1.00 92.38 89 LYS A CA 1
ATOM 744 C C . LYS A 1 89 ? 16.786 -11.436 -3.818 1.00 92.38 89 LYS A C 1
ATOM 746 O O . LYS A 1 89 ? 16.321 -12.481 -3.370 1.00 92.38 89 LYS A O 1
ATOM 751 N N . GLN A 1 90 ? 16.466 -10.257 -3.287 1.00 92.44 90 GLN A N 1
ATOM 752 C CA . GLN A 1 90 ? 15.394 -10.097 -2.302 1.00 92.44 90 GLN A CA 1
ATOM 753 C C . GLN A 1 90 ? 14.017 -10.114 -2.974 1.00 92.44 90 GLN A C 1
ATOM 755 O O . GLN A 1 90 ? 13.111 -10.739 -2.427 1.00 92.44 90 GLN A O 1
ATOM 760 N N . ILE A 1 91 ? 13.885 -9.491 -4.148 1.00 90.88 91 ILE A N 1
ATOM 761 C CA . ILE A 1 91 ? 12.658 -9.515 -4.957 1.00 90.88 91 ILE A CA 1
ATOM 762 C C . ILE A 1 91 ? 12.342 -10.941 -5.426 1.00 90.88 91 ILE A C 1
ATOM 764 O O . ILE A 1 91 ? 11.225 -11.403 -5.231 1.00 90.88 91 ILE A O 1
ATOM 768 N N . ASP A 1 92 ? 13.337 -11.690 -5.907 1.00 90.75 92 ASP A N 1
ATOM 769 C CA . ASP A 1 92 ? 13.185 -13.071 -6.397 1.00 90.75 92 ASP A CA 1
ATOM 770 C C . ASP A 1 92 ? 12.708 -14.060 -5.317 1.00 90.75 92 ASP A C 1
ATOM 772 O O . ASP A 1 92 ? 12.216 -15.146 -5.617 1.00 90.75 92 ASP A O 1
ATOM 776 N N . LYS A 1 93 ? 12.861 -13.710 -4.032 1.00 91.19 93 LYS A N 1
ATOM 777 C CA . LYS A 1 93 ? 12.356 -14.514 -2.905 1.00 91.19 93 LYS A CA 1
ATOM 778 C C . LYS A 1 93 ? 10.872 -14.289 -2.632 1.00 91.19 93 LYS A C 1
ATOM 780 O O . LYS A 1 93 ? 10.281 -15.044 -1.854 1.00 91.19 93 LYS A O 1
ATOM 785 N N . LEU A 1 94 ?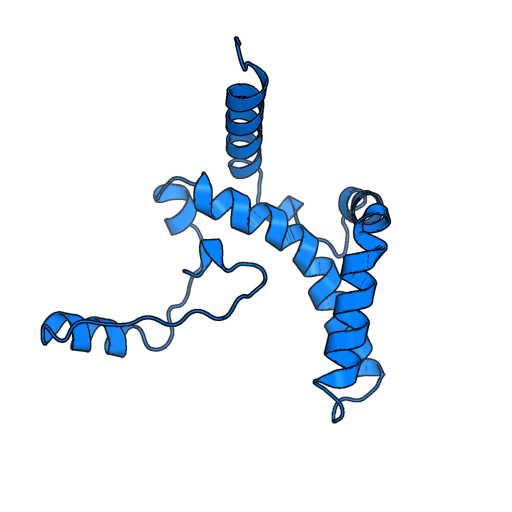 10.279 -13.238 -3.192 1.00 89.94 94 LEU A N 1
ATOM 786 C CA . LEU A 1 94 ? 8.853 -12.994 -3.068 1.00 89.94 94 LEU A CA 1
ATOM 787 C C . LEU A 1 94 ? 8.095 -14.034 -3.892 1.00 89.94 94 LEU A C 1
ATOM 789 O O . LEU A 1 94 ? 8.440 -14.341 -5.029 1.00 89.94 94 LEU A O 1
ATOM 793 N N . LYS A 1 95 ? 7.024 -14.573 -3.313 1.00 89.75 95 LYS A N 1
ATOM 794 C CA . LYS A 1 95 ? 6.092 -15.430 -4.046 1.00 89.75 95 LYS A CA 1
ATOM 795 C C . LYS A 1 95 ? 5.178 -14.532 -4.874 1.00 89.75 95 LYS A C 1
ATOM 797 O O . LYS A 1 95 ? 4.181 -14.042 -4.348 1.00 89.75 95 LYS A O 1
ATOM 802 N N . ILE A 1 96 ? 5.566 -14.277 -6.121 1.00 89.06 96 ILE A N 1
ATOM 803 C CA . ILE A 1 96 ? 4.829 -13.433 -7.067 1.00 89.06 96 ILE A CA 1
ATOM 804 C C . ILE A 1 96 ? 4.248 -14.319 -8.166 1.00 89.06 96 ILE A C 1
ATOM 806 O O . ILE A 1 96 ? 4.946 -15.151 -8.741 1.00 89.06 96 ILE A O 1
ATOM 810 N N . GLU A 1 97 ? 2.971 -14.113 -8.460 1.00 90.75 97 GLU A N 1
ATOM 811 C CA . GLU A 1 97 ? 2.282 -14.711 -9.597 1.00 90.75 97 GLU A CA 1
ATOM 812 C C . GLU A 1 97 ? 1.931 -13.607 -10.597 1.00 90.75 97 GLU A C 1
ATOM 814 O O . GLU A 1 97 ? 1.376 -12.575 -10.220 1.00 90.75 97 GLU A O 1
ATOM 819 N N . PHE A 1 98 ? 2.256 -13.826 -11.873 1.00 90.94 98 PHE A N 1
ATOM 820 C CA . PHE A 1 98 ? 1.916 -12.908 -12.957 1.00 90.94 98 PHE A CA 1
ATOM 821 C C . PHE A 1 98 ? 0.774 -13.492 -13.784 1.00 90.94 98 PHE A C 1
ATOM 823 O O . PHE A 1 98 ? 0.970 -14.429 -14.557 1.00 90.94 98 PHE A O 1
ATOM 830 N N . ILE A 1 99 ? -0.413 -12.910 -13.645 1.00 93.44 99 ILE A N 1
ATOM 831 C CA . ILE A 1 99 ? -1.596 -13.294 -14.418 1.00 93.44 99 ILE A CA 1
ATOM 832 C C . ILE A 1 99 ? -1.581 -12.529 -15.750 1.00 93.44 99 ILE A C 1
ATOM 834 O O . ILE A 1 99 ? -1.461 -11.306 -15.755 1.00 93.44 99 ILE A O 1
ATOM 838 N N . GLY A 1 100 ? -1.698 -13.238 -16.878 1.00 94.50 100 GLY A N 1
ATOM 839 C CA . GLY A 1 100 ? -1.729 -12.634 -18.222 1.00 94.50 100 GLY A CA 1
ATOM 840 C C . GLY A 1 100 ? -0.371 -12.148 -18.751 1.00 94.50 100 GLY A C 1
ATOM 841 O O . GLY A 1 100 ? -0.317 -11.286 -19.628 1.00 94.50 100 GLY A O 1
ATOM 842 N N . LYS A 1 101 ? 0.740 -12.672 -18.214 1.00 93.94 101 LYS A N 1
ATOM 843 C CA . LYS A 1 101 ? 2.114 -12.303 -18.612 1.00 93.94 101 LYS A CA 1
ATOM 844 C C . LYS A 1 101 ? 2.385 -12.519 -20.107 1.00 93.94 101 LYS A C 1
ATOM 846 O O . LYS A 1 101 ? 3.097 -11.740 -20.739 1.00 93.94 101 LYS A O 1
ATOM 851 N N . ASP A 1 102 ? 1.799 -13.565 -20.671 1.00 96.12 102 ASP A N 1
ATOM 852 C CA . ASP A 1 102 ? 1.905 -13.945 -22.076 1.00 96.12 102 ASP A CA 1
ATOM 853 C C . ASP A 1 102 ? 1.403 -12.845 -23.024 1.00 96.12 102 ASP A C 1
ATOM 855 O O . ASP A 1 102 ? 1.986 -12.645 -24.089 1.00 96.12 102 ASP A O 1
ATOM 859 N N . ILE A 1 103 ? 0.390 -12.071 -22.620 1.00 95.12 103 ILE A N 1
ATOM 860 C CA . ILE A 1 103 ? -0.139 -10.941 -23.400 1.00 95.12 103 ILE A CA 1
ATOM 861 C C . ILE A 1 103 ? 0.965 -9.903 -23.644 1.00 95.12 103 ILE A C 1
ATOM 863 O O . ILE A 1 103 ? 1.182 -9.472 -24.781 1.00 95.12 103 ILE A O 1
ATOM 867 N N . LEU A 1 104 ? 1.698 -9.540 -22.585 1.00 94.25 104 LEU A N 1
ATOM 868 C CA . LEU A 1 104 ? 2.813 -8.597 -22.655 1.00 94.25 104 LEU A CA 1
ATOM 869 C C . LEU A 1 104 ? 3.970 -9.173 -23.480 1.00 94.25 104 LEU A C 1
ATOM 871 O O . LEU A 1 104 ? 4.460 -8.520 -24.403 1.00 94.25 104 LEU A O 1
ATOM 875 N N . GLU A 1 105 ? 4.377 -10.411 -23.192 1.00 95.19 105 GLU A N 1
ATOM 876 C CA . GLU A 1 105 ? 5.487 -11.064 -23.894 1.00 95.19 105 GLU A CA 1
ATOM 877 C C . GLU A 1 105 ? 5.222 -11.193 -25.402 1.00 95.19 105 GLU A C 1
ATOM 879 O O . GLU A 1 105 ? 6.123 -10.970 -26.214 1.00 95.19 105 GLU A O 1
ATOM 884 N N . ASN A 1 106 ? 3.987 -11.508 -25.798 1.00 96.69 106 ASN A N 1
ATOM 885 C CA . ASN A 1 106 ? 3.596 -11.629 -27.201 1.00 96.69 106 ASN A CA 1
ATOM 886 C C . ASN A 1 106 ? 3.596 -10.272 -27.918 1.00 96.69 106 ASN A C 1
ATOM 888 O O . ASN A 1 106 ? 4.079 -10.181 -29.050 1.00 96.69 106 ASN A O 1
ATOM 892 N N . ALA A 1 107 ? 3.124 -9.205 -27.265 1.00 95.88 107 ALA A N 1
ATOM 893 C CA . ALA A 1 107 ? 3.180 -7.853 -27.821 1.00 95.88 107 ALA A CA 1
ATOM 894 C C . ALA A 1 107 ? 4.631 -7.378 -28.027 1.00 95.88 107 ALA A C 1
ATOM 896 O O . ALA A 1 107 ? 4.966 -6.862 -29.099 1.00 95.88 107 ALA A O 1
ATOM 897 N N . MET A 1 108 ? 5.507 -7.643 -27.048 1.00 95.19 108 MET A N 1
ATOM 898 C CA . MET A 1 108 ? 6.939 -7.340 -27.132 1.00 95.19 108 MET A CA 1
ATOM 899 C C . MET A 1 108 ? 7.626 -8.119 -28.262 1.00 95.19 108 MET A C 1
ATOM 901 O O . MET A 1 108 ? 8.348 -7.523 -29.063 1.00 95.19 108 MET A O 1
ATOM 905 N N . LYS A 1 109 ? 7.367 -9.431 -28.386 1.00 96.88 109 LYS A N 1
ATOM 906 C CA . LYS A 1 109 ? 7.896 -10.269 -29.484 1.00 96.88 109 LYS A CA 1
ATOM 907 C C . LYS A 1 109 ? 7.450 -9.764 -30.858 1.00 96.88 109 LYS A C 1
ATOM 909 O O . LYS A 1 109 ? 8.245 -9.757 -31.794 1.00 96.88 109 LYS A O 1
ATOM 914 N N . ALA A 1 110 ? 6.209 -9.289 -30.966 1.00 97.19 110 ALA A N 1
ATOM 915 C CA . ALA A 1 110 ? 5.663 -8.696 -32.184 1.00 97.19 110 ALA A CA 1
ATOM 916 C C . ALA A 1 110 ? 6.187 -7.273 -32.477 1.00 97.19 110 ALA A C 1
ATOM 918 O O . ALA A 1 110 ? 5.750 -6.665 -33.453 1.00 97.19 110 ALA A O 1
ATOM 919 N N . LYS A 1 111 ? 7.093 -6.730 -31.645 1.00 95.75 111 LYS A N 1
ATOM 920 C CA . LYS A 1 111 ? 7.641 -5.365 -31.743 1.00 95.75 111 LYS A CA 1
ATOM 921 C C . LYS A 1 111 ? 6.558 -4.279 -31.792 1.00 95.75 111 LYS A C 1
ATOM 923 O O . LYS A 1 111 ? 6.756 -3.216 -32.377 1.00 95.75 111 LYS A O 1
ATOM 928 N N . ARG A 1 112 ? 5.409 -4.542 -31.164 1.00 91.06 112 ARG A N 1
ATOM 929 C CA . ARG A 1 112 ? 4.353 -3.552 -30.948 1.00 91.06 112 ARG A CA 1
ATOM 930 C C . ARG A 1 112 ? 4.717 -2.829 -29.657 1.00 91.06 112 ARG A C 1
ATOM 932 O O . ARG A 1 112 ? 4.817 -3.479 -28.622 1.00 91.06 112 ARG A O 1
ATOM 939 N N . GLY A 1 113 ? 4.993 -1.525 -29.714 1.00 93.38 113 GLY A N 1
ATOM 940 C CA . GLY A 1 113 ? 5.239 -0.743 -28.497 1.00 93.38 113 GLY A CA 1
ATOM 941 C C . GLY A 1 113 ? 4.116 -0.973 -27.480 1.00 93.38 113 GLY A C 1
ATOM 942 O O . GLY A 1 113 ? 2.954 -1.086 -27.872 1.00 93.38 113 GLY A O 1
ATOM 943 N N . VAL A 1 114 ? 4.458 -1.093 -26.195 1.00 94.69 114 VAL A N 1
ATOM 944 C CA . VAL A 1 114 ? 3.492 -1.439 -25.144 1.00 94.69 114 VAL A CA 1
ATOM 945 C C . VAL A 1 114 ? 3.316 -0.274 -24.182 1.00 94.69 114 VAL A C 1
ATOM 947 O O . VAL A 1 114 ? 4.290 0.234 -23.633 1.00 94.69 114 VAL A O 1
ATOM 950 N N . LEU A 1 115 ? 2.061 0.115 -23.955 1.00 93.75 115 LEU A N 1
ATOM 951 C CA . LEU A 1 115 ? 1.668 1.005 -22.870 1.00 93.75 115 LEU A CA 1
ATOM 952 C C . LEU A 1 115 ? 1.105 0.158 -21.726 1.00 93.75 115 LEU A C 1
ATOM 954 O O . LEU A 1 115 ? 0.065 -0.478 -21.887 1.00 93.75 115 LEU A O 1
ATOM 958 N N . ILE A 1 116 ? 1.788 0.156 -20.582 1.00 91.00 116 ILE A N 1
ATOM 959 C CA . ILE A 1 116 ? 1.326 -0.531 -19.373 1.00 91.00 116 ILE A CA 1
ATOM 960 C C . ILE A 1 116 ? 0.647 0.497 -18.469 1.00 91.00 116 ILE A C 1
ATOM 962 O O . ILE A 1 116 ? 1.235 1.524 -18.133 1.00 91.00 116 ILE A O 1
ATOM 966 N N . LEU A 1 117 ? -0.605 0.231 -18.097 1.00 91.50 117 LEU A N 1
ATOM 967 C CA . LEU A 1 117 ? -1.386 1.091 -17.214 1.00 91.50 117 LEU A CA 1
ATOM 968 C C . LEU A 1 117 ? -1.452 0.472 -15.823 1.00 91.50 117 LEU A C 1
ATOM 970 O O . LEU A 1 117 ? -1.951 -0.640 -15.655 1.00 91.50 117 LEU A O 1
ATOM 974 N N . PHE A 1 118 ? -1.005 1.223 -14.822 1.00 89.50 118 PHE A N 1
ATOM 975 C CA . PHE A 1 118 ? -1.068 0.805 -13.428 1.00 89.50 118 PHE A CA 1
ATOM 976 C C . PHE A 1 118 ? -2.128 1.595 -12.670 1.00 89.50 118 PHE A C 1
ATOM 978 O O . PHE A 1 118 ? -2.223 2.819 -12.772 1.00 89.50 118 PHE A O 1
ATOM 985 N N . ARG A 1 119 ? -2.912 0.892 -11.850 1.00 90.12 119 ARG A N 1
ATOM 986 C CA . ARG A 1 119 ? -3.782 1.529 -10.859 1.00 90.12 119 ARG A CA 1
ATOM 987 C C . ARG A 1 119 ? -2.951 1.908 -9.641 1.00 90.12 119 ARG A C 1
ATOM 989 O O . ARG A 1 119 ? -2.179 1.088 -9.154 1.00 90.12 119 ARG A O 1
ATOM 996 N N . HIS A 1 120 ? -3.198 3.089 -9.077 1.00 88.81 120 HIS A N 1
ATOM 997 C CA . HIS A 1 120 ? -2.594 3.487 -7.809 1.00 88.81 120 HIS A CA 1
ATOM 998 C C . HIS A 1 120 ? -3.137 2.629 -6.654 1.00 88.81 120 HIS A C 1
ATOM 1000 O O . HIS A 1 120 ? -4.178 2.918 -6.062 1.00 88.81 120 HIS A O 1
ATOM 1006 N N . THR A 1 121 ? -2.457 1.518 -6.383 1.00 90.19 121 THR A N 1
ATOM 1007 C CA . THR A 1 121 ? -2.742 0.621 -5.260 1.00 90.19 121 THR A CA 1
ATOM 1008 C C . THR A 1 121 ? -1.751 0.861 -4.128 1.00 90.19 121 THR A C 1
ATOM 1010 O O . THR A 1 121 ? -0.754 1.560 -4.291 1.00 90.19 121 THR A O 1
ATOM 1013 N N . LEU A 1 122 ? -2.023 0.280 -2.959 1.00 88.94 122 LEU A N 1
ATOM 1014 C CA . LEU A 1 122 ? -1.176 0.441 -1.778 1.00 88.94 122 LEU A CA 1
ATOM 1015 C C . LEU A 1 122 ? 0.297 0.062 -2.020 1.00 88.94 122 LEU A C 1
ATOM 1017 O O . LEU A 1 122 ? 1.172 0.705 -1.447 1.00 88.94 122 LEU A O 1
ATOM 1021 N N . TYR A 1 123 ? 0.556 -0.925 -2.879 1.00 87.25 123 TYR A N 1
ATOM 1022 C CA . TYR A 1 123 ? 1.888 -1.481 -3.146 1.00 87.25 123 TYR A CA 1
ATOM 1023 C C . TYR A 1 123 ? 2.386 -1.152 -4.556 1.00 87.25 123 TYR A C 1
ATOM 1025 O O . TYR A 1 123 ? 3.109 -1.956 -5.142 1.00 87.25 123 TYR A O 1
ATOM 1033 N N . LEU A 1 124 ? 1.945 -0.018 -5.119 1.00 87.88 124 LEU A N 1
ATOM 1034 C CA . LEU A 1 124 ? 2.180 0.330 -6.522 1.00 87.88 124 LEU A CA 1
ATOM 1035 C C . LEU A 1 124 ? 3.641 0.127 -6.929 1.00 87.88 124 LEU A C 1
ATOM 1037 O O . LEU A 1 124 ? 3.880 -0.579 -7.896 1.00 87.88 124 LEU A O 1
ATOM 1041 N N . GLU A 1 125 ? 4.581 0.676 -6.159 1.00 89.44 125 GLU A N 1
ATOM 1042 C CA . GLU A 1 125 ? 6.017 0.651 -6.472 1.00 89.44 125 GLU A CA 1
ATOM 1043 C C . GLU A 1 125 ? 6.582 -0.769 -6.586 1.00 89.44 125 GLU A C 1
ATOM 1045 O O . GLU A 1 125 ? 7.495 -1.004 -7.364 1.00 89.44 125 GLU A O 1
ATOM 1050 N N . LEU A 1 126 ? 6.051 -1.725 -5.815 1.00 87.25 126 LEU A N 1
ATOM 1051 C CA . LEU A 1 126 ? 6.489 -3.122 -5.876 1.00 87.25 126 LEU A CA 1
ATOM 1052 C C . LEU A 1 126 ? 5.795 -3.901 -7.003 1.00 87.25 126 LEU A C 1
ATOM 1054 O O . LEU A 1 126 ? 6.310 -4.915 -7.462 1.00 87.25 126 LEU A O 1
ATOM 1058 N N . SER A 1 127 ? 4.596 -3.467 -7.392 1.00 84.06 127 SER A N 1
ATOM 1059 C CA . SER A 1 127 ? 3.772 -4.123 -8.414 1.00 84.06 127 SER A CA 1
ATOM 1060 C C . SER A 1 127 ? 3.947 -3.564 -9.829 1.00 84.06 127 SER A C 1
ATOM 1062 O O . SER A 1 127 ? 3.368 -4.128 -10.759 1.00 84.06 127 SER A O 1
ATOM 1064 N N . ALA A 1 128 ? 4.656 -2.441 -9.966 1.00 78.38 128 ALA A N 1
ATOM 1065 C CA . ALA A 1 128 ? 4.925 -1.751 -11.223 1.00 78.38 128 ALA A CA 1
ATOM 1066 C C . ALA A 1 128 ? 6.221 -2.255 -11.865 1.00 78.38 128 ALA A C 1
ATOM 1068 O O . ALA A 1 128 ? 6.207 -2.458 -13.101 1.00 78.38 128 ALA A O 1
#

Secondary structure (DSSP, 8-state):
---THHHHHHHHHHHHHHS-GGGG-GGG-HHHHHHHTT-HHHHHHHHHHHHHH-TTS-HHHHHHHHHHHHHHHHHHHHHHHHHHH--HHHHTTS----TTHHHHHHHHHTT----------TTHHHH-

pLDDT: mean 92.2, std 6.11, range [49.0, 98.44]